Protein AF-A0A8S0G1E2-F1 (afdb_monomer_lite)

Radius of gyration: 20.27 Å; chains: 1; bounding box: 39×60×44 Å

Secondary structure (DSSP, 8-state):
-HHHHHHHHHHHHHHHHHHHH-----HHHHHHHHHHHHHHHHH-GGGS-SS--TT-HHHHHHHHTTTTT-SHHHHHHHHHHHHHHHTTTTPPB-TT-EETTTEE-HHHHHHHHHTTT-SSPPPSSTTT-

InterPro domains:
  IPR000064 Endopeptidase, NLPC/P60 domain [PF00877] (90-127)
  IPR000064 Endopeptidase, NLPC/P60 domain [PS51935] (75-129)
  IPR038765 Papain-like cysteine peptidase superfamily [SSF54001] (78-129)
  IPR051202 Peptidase C40 [PTHR47053] (7-126)

Foldseek 3Di:
DVVVVVVVVVVVVVVVVVVVVPPDDDPVVVVVVVVVVVVVCVVCCVVPVPDPPCPPVVVVVVVVVCVVCPDPLSVVLVVQLVVLLVLQPPADADVVDQDSVRHYHPQSSVQNSHQVRDPDHQDSDPVRD

pLDDT: mean 77.1, std 14.02, range [44.06, 96.31]

Organism: Escherichia coli (NCBI:txid562)

Sequence (129 aa):
MQNRARLLKQYQTHLKKQASYIVEGNAKSRRALRQHNREQIKQHPEWFPAPLKANDRRWQALAENNHFLSSNHLHNITEVAIHRLEQQLGKPYVWGGTRPDKGFDCSGLVFYAYNKILEAKLPRNAIGQ

Structure (mmCIF, N/CA/C/O backbone):
data_AF-A0A8S0G1E2-F1
#
_entry.id   AF-A0A8S0G1E2-F1
#
loop_
_atom_site.group_PDB
_atom_site.id
_atom_site.type_symbol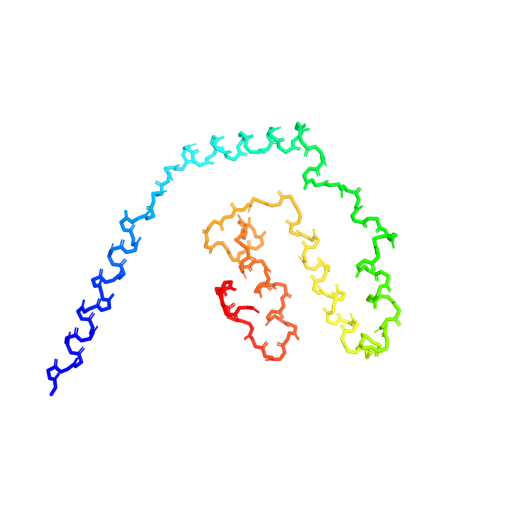
_atom_site.label_atom_id
_atom_site.label_alt_id
_atom_site.label_comp_id
_atom_site.label_asym_id
_atom_site.label_entity_id
_atom_site.label_seq_id
_atom_site.pdbx_PDB_ins_code
_atom_site.Cartn_x
_atom_site.Cartn_y
_atom_site.Cartn_z
_atom_site.occupancy
_atom_site.B_iso_or_equiv
_atom_site.auth_seq_id
_atom_site.auth_comp_id
_atom_site.auth_asym_id
_atom_site.auth_atom_id
_atom_site.pdbx_PDB_model_num
ATOM 1 N N . MET A 1 1 ? 0.191 -40.733 17.214 1.00 56.31 1 MET A N 1
ATOM 2 C CA . MET A 1 1 ? -0.697 -39.594 16.856 1.00 56.31 1 MET A CA 1
ATOM 3 C C . MET A 1 1 ? -0.813 -38.481 17.917 1.00 56.31 1 MET A C 1
ATOM 5 O O . MET A 1 1 ? -1.389 -37.444 17.616 1.00 56.31 1 MET A O 1
ATOM 9 N N . GLN A 1 2 ? -0.241 -38.611 19.123 1.00 59.03 2 GLN A N 1
ATOM 10 C CA . GLN A 1 2 ? -0.403 -37.620 20.210 1.00 59.03 2 GLN A CA 1
ATOM 11 C C . GLN A 1 2 ? 0.346 -36.287 19.988 1.00 59.03 2 GLN A C 1
ATOM 13 O O . GLN A 1 2 ? -0.077 -35.241 20.480 1.00 59.03 2 GLN A O 1
ATOM 18 N N . ASN A 1 3 ? 1.422 -36.289 19.194 1.00 73.12 3 ASN A N 1
ATOM 19 C CA . ASN A 1 3 ? 2.265 -35.105 18.994 1.00 73.12 3 ASN A CA 1
ATOM 20 C C . ASN A 1 3 ? 1.561 -33.992 18.190 1.00 73.12 3 ASN A C 1
ATOM 22 O O . ASN A 1 3 ? 1.699 -32.814 18.507 1.00 73.12 3 ASN A O 1
ATOM 26 N N . ARG A 1 4 ? 0.731 -34.359 17.202 1.00 78.38 4 ARG A N 1
ATOM 27 C CA . ARG A 1 4 ? -0.025 -33.403 16.374 1.00 78.38 4 ARG A CA 1
ATOM 28 C C . ARG A 1 4 ?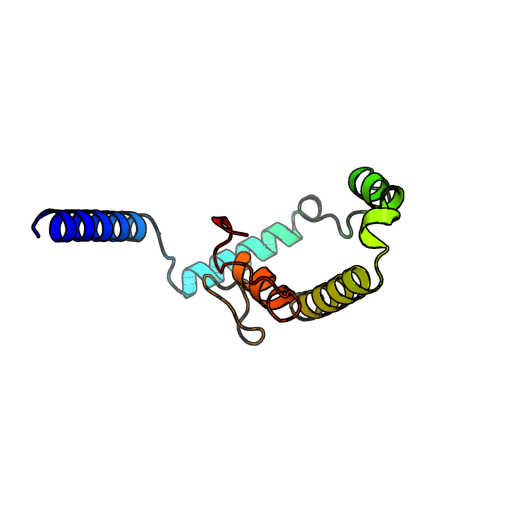 -1.091 -32.662 17.181 1.00 78.38 4 ARG A C 1
ATOM 30 O O . ARG A 1 4 ? -1.220 -31.451 17.049 1.00 78.38 4 ARG A O 1
ATOM 37 N N . ALA A 1 5 ? -1.821 -33.374 18.039 1.00 81.38 5 ALA A N 1
ATOM 38 C CA . ALA A 1 5 ? -2.832 -32.769 18.905 1.00 81.38 5 ALA A CA 1
ATOM 39 C C . ALA A 1 5 ? -2.203 -31.775 19.895 1.00 81.38 5 ALA A C 1
ATOM 41 O O . ALA A 1 5 ? -2.729 -30.683 20.101 1.00 81.38 5 ALA A O 1
ATOM 42 N N . ARG A 1 6 ? -1.031 -32.120 20.447 1.00 85.00 6 ARG A N 1
ATOM 43 C CA . ARG A 1 6 ? -0.260 -31.233 21.327 1.00 85.00 6 ARG A CA 1
ATOM 44 C C . ARG A 1 6 ? 0.197 -29.961 20.608 1.00 85.00 6 ARG A C 1
ATOM 46 O O . ARG A 1 6 ? -0.017 -28.872 21.133 1.00 85.00 6 ARG A O 1
ATOM 53 N N . LEU A 1 7 ? 0.764 -30.095 19.409 1.00 80.75 7 LEU A N 1
ATOM 54 C CA . LEU A 1 7 ? 1.219 -28.958 18.600 1.00 80.75 7 LEU A CA 1
ATOM 55 C C . LEU A 1 7 ? 0.058 -28.044 18.187 1.00 80.75 7 LEU A C 1
ATOM 57 O O . LEU A 1 7 ? 0.161 -26.828 18.312 1.00 80.75 7 LEU A O 1
ATOM 61 N N . LEU A 1 8 ? -1.078 -28.617 17.776 1.00 80.00 8 LEU A N 1
ATOM 62 C CA . LEU A 1 8 ? -2.284 -27.845 17.461 1.00 80.00 8 LEU A CA 1
ATOM 63 C C . LEU A 1 8 ? -2.800 -27.078 18.683 1.00 80.00 8 LEU A C 1
ATOM 65 O O . LEU A 1 8 ? -3.151 -25.906 18.567 1.00 80.00 8 LEU A O 1
ATOM 69 N N . LYS A 1 9 ? -2.792 -27.702 19.866 1.00 87.69 9 LYS A N 1
ATOM 70 C CA . LYS A 1 9 ? -3.197 -27.048 21.116 1.00 87.69 9 LYS A CA 1
ATOM 71 C C . LYS A 1 9 ? -2.261 -25.891 21.470 1.00 87.69 9 LYS A C 1
ATOM 73 O O . LYS A 1 9 ? -2.732 -24.806 21.802 1.00 87.69 9 LYS A O 1
ATOM 78 N N . GLN A 1 10 ? -0.948 -26.084 21.353 1.00 85.94 10 GLN A N 1
ATOM 79 C CA . GLN A 1 10 ? 0.043 -25.024 21.575 1.00 85.94 10 GLN A CA 1
ATOM 80 C C . GLN A 1 10 ? -0.145 -23.859 20.594 1.00 85.94 10 GLN A C 1
ATOM 82 O O . GLN A 1 10 ? -0.193 -22.706 21.022 1.00 85.94 10 GLN A O 1
ATOM 87 N N . TYR A 1 11 ? -0.348 -24.158 19.310 1.00 78.69 11 TYR A N 1
ATOM 88 C CA . TYR A 1 11 ? -0.615 -23.163 18.272 1.00 78.69 11 TYR A CA 1
ATOM 89 C C . TYR A 1 11 ? -1.879 -22.340 18.564 1.00 78.69 11 TYR A C 1
ATOM 91 O O . TYR A 1 11 ? -1.835 -21.111 18.572 1.00 78.69 11 TYR A O 1
ATOM 99 N N . GLN A 1 12 ? -2.989 -22.999 18.909 1.00 83.50 12 GLN A N 1
ATOM 100 C CA . GLN A 1 12 ? -4.237 -22.325 19.288 1.00 83.50 12 GLN A CA 1
ATOM 101 C C . GLN A 1 12 ? -4.074 -21.444 20.535 1.00 83.50 12 GLN A C 1
ATOM 103 O O . GLN A 1 12 ? -4.654 -20.362 20.613 1.00 83.50 12 GLN A O 1
ATOM 108 N N . THR A 1 13 ? -3.265 -21.888 21.501 1.00 82.38 13 THR A N 1
ATOM 109 C CA . THR A 1 13 ? -2.989 -21.131 22.731 1.00 82.38 13 THR A CA 1
ATOM 110 C C . THR A 1 13 ? -2.180 -19.869 22.425 1.00 82.38 13 THR A C 1
ATOM 112 O O . THR A 1 13 ? -2.501 -18.792 22.927 1.00 82.38 13 THR A O 1
ATOM 115 N N . HIS A 1 14 ? -1.181 -19.979 21.544 1.00 72.06 14 HIS A N 1
ATOM 116 C CA . HIS A 1 14 ? -0.407 -18.839 21.054 1.00 72.06 14 HIS A CA 1
ATOM 117 C C . HIS A 1 14 ? -1.278 -17.824 20.306 1.00 72.06 14 HIS A C 1
ATOM 119 O O . HIS A 1 14 ? -1.188 -16.632 20.597 1.00 72.06 14 HIS A O 1
ATOM 125 N N . LEU A 1 15 ? -2.164 -18.285 19.414 1.00 70.50 15 LEU A N 1
ATOM 126 C CA . LEU A 1 15 ? -3.099 -17.413 18.696 1.00 70.50 15 LEU A CA 1
ATOM 127 C C . LEU A 1 15 ? -4.048 -16.672 19.647 1.00 70.50 15 LEU A C 1
ATOM 129 O O . LEU A 1 15 ? -4.231 -15.466 19.505 1.00 70.50 15 LEU A O 1
ATOM 133 N N . LYS A 1 16 ? -4.610 -17.359 20.654 1.00 69.88 16 LYS A N 1
ATOM 134 C CA . LYS A 1 16 ? -5.458 -16.721 21.679 1.00 69.88 16 LYS A CA 1
ATOM 135 C C . LYS A 1 16 ? -4.700 -15.661 22.480 1.00 69.88 16 LYS A C 1
ATOM 137 O O . LYS A 1 16 ? -5.236 -14.579 22.701 1.00 69.88 16 LYS A O 1
ATOM 142 N N . LYS A 1 17 ? -3.458 -15.950 22.885 1.00 62.41 17 LYS A N 1
ATOM 143 C CA . LYS A 1 17 ? -2.608 -15.012 23.637 1.00 62.41 17 LYS A CA 1
ATOM 144 C C . LYS A 1 17 ? -2.219 -13.787 22.798 1.00 62.41 17 LYS A C 1
ATOM 146 O O . LYS A 1 17 ? -2.209 -12.672 23.313 1.00 62.41 17 LYS A O 1
ATOM 151 N N . GLN A 1 18 ? -1.943 -13.974 21.506 1.00 51.34 18 GLN A N 1
ATOM 152 C CA . GLN A 1 18 ? -1.735 -12.862 20.574 1.00 51.34 18 GLN A CA 1
ATOM 153 C C . GLN A 1 18 ? -3.002 -12.018 20.420 1.00 51.34 18 GLN A C 1
ATOM 155 O O . GLN A 1 18 ? -2.930 -10.804 20.574 1.00 51.34 18 GLN A O 1
ATOM 160 N N . ALA A 1 19 ? -4.160 -12.646 20.201 1.00 53.25 19 ALA A N 1
ATOM 161 C CA . ALA A 1 19 ? -5.434 -11.941 20.077 1.00 53.25 19 ALA A CA 1
ATOM 162 C C . ALA A 1 19 ? -5.777 -11.114 21.330 1.00 53.25 19 ALA A C 1
ATOM 164 O O . ALA A 1 19 ? -6.293 -10.013 21.199 1.00 53.25 19 ALA A O 1
ATOM 165 N N . SER A 1 20 ? -5.429 -11.587 22.534 1.00 46.56 20 SER A N 1
ATOM 166 C CA . SER A 1 20 ? -5.658 -10.832 23.777 1.00 46.56 20 SER A CA 1
ATOM 167 C C . SER A 1 20 ? -4.766 -9.598 23.962 1.00 46.56 20 SER A C 1
ATOM 169 O O . SER A 1 20 ? -5.123 -8.718 24.738 1.00 46.56 20 SER A O 1
ATOM 171 N N . TYR A 1 21 ? -3.616 -9.519 23.282 1.00 44.06 21 TYR A N 1
ATOM 172 C CA . TYR A 1 21 ? -2.739 -8.337 23.321 1.00 44.06 21 TYR A CA 1
ATOM 173 C C . TYR A 1 21 ? -3.162 -7.266 22.303 1.00 44.06 21 TYR A C 1
ATOM 175 O O . TYR A 1 21 ? -2.810 -6.094 22.434 1.00 44.06 21 TYR A O 1
ATOM 183 N N . ILE A 1 22 ? -3.941 -7.652 21.291 1.00 51.16 22 ILE A N 1
ATOM 184 C CA . ILE A 1 22 ? -4.480 -6.727 20.299 1.00 51.16 22 ILE A CA 1
ATOM 185 C C . ILE A 1 22 ? -5.655 -5.982 20.943 1.00 51.16 22 ILE A C 1
ATOM 187 O O . ILE A 1 22 ? -6.787 -6.458 20.970 1.00 51.16 22 ILE A O 1
ATOM 191 N N . VAL A 1 23 ? -5.385 -4.790 21.475 1.00 50.72 23 VAL A N 1
ATOM 192 C CA . VAL A 1 23 ? -6.426 -3.869 21.943 1.00 50.72 23 VAL A CA 1
ATOM 193 C C . VAL A 1 23 ? -7.100 -3.245 20.719 1.00 50.72 23 VAL A C 1
ATOM 195 O O . VAL A 1 23 ? -6.642 -2.242 20.170 1.00 50.72 23 VAL A O 1
ATOM 198 N N . GLU A 1 24 ? -8.190 -3.851 20.249 1.00 56.81 24 GLU A N 1
ATOM 199 C CA . GLU A 1 24 ? -8.994 -3.277 19.172 1.00 56.81 24 GLU A CA 1
ATOM 200 C C . GLU A 1 24 ? -9.891 -2.160 19.719 1.00 56.81 24 GLU A C 1
ATOM 202 O O . GLU A 1 24 ? -10.875 -2.393 20.420 1.00 56.81 24 GLU A O 1
ATOM 207 N N . GLY A 1 25 ? -9.573 -0.909 19.379 1.00 63.59 25 GLY A N 1
ATOM 208 C CA . GLY A 1 25 ? -10.501 0.196 19.605 1.00 63.59 25 GLY A CA 1
ATOM 209 C C . GLY A 1 25 ? -11.822 -0.039 18.858 1.00 63.59 25 GLY A C 1
ATOM 210 O O . GLY A 1 25 ? -11.820 -0.461 17.698 1.00 63.59 25 GLY A O 1
ATOM 211 N N . ASN A 1 26 ? -12.961 0.267 19.488 1.00 79.75 26 ASN A N 1
ATOM 212 C CA . ASN A 1 26 ? -14.257 0.237 18.808 1.00 79.75 26 ASN A CA 1
ATOM 213 C C . ASN A 1 26 ? -14.292 1.217 17.611 1.00 79.75 26 ASN A C 1
ATOM 215 O O . ASN A 1 26 ? -13.471 2.128 17.481 1.00 79.75 26 ASN A O 1
ATOM 219 N N . ALA A 1 27 ? -15.253 1.048 16.697 1.00 72.88 27 ALA A N 1
ATOM 220 C CA . ALA A 1 27 ? -15.297 1.833 15.458 1.00 72.88 27 ALA A CA 1
ATOM 221 C C . ALA A 1 27 ? -15.279 3.360 15.693 1.00 72.88 27 ALA A C 1
ATOM 223 O O . ALA A 1 27 ? -14.652 4.089 14.917 1.00 72.88 27 ALA A O 1
ATOM 224 N N . LYS A 1 28 ? -15.912 3.828 16.779 1.00 77.00 28 LYS A N 1
ATOM 225 C CA . LYS A 1 28 ? -15.952 5.240 17.180 1.00 77.00 28 LYS A CA 1
ATOM 226 C C . LYS A 1 28 ? -14.580 5.726 17.654 1.00 77.00 28 LYS A C 1
ATOM 228 O O . LYS A 1 28 ? -14.118 6.756 17.166 1.00 77.00 28 LYS A O 1
ATOM 233 N N . SER A 1 29 ? -13.899 4.978 18.523 1.00 72.12 29 SER A N 1
ATOM 234 C CA . SER A 1 29 ? -12.576 5.362 19.033 1.00 72.12 29 SER A CA 1
ATOM 235 C C . SER A 1 29 ? -11.511 5.358 17.937 1.00 72.12 29 SER A C 1
ATOM 237 O O . SER A 1 29 ? -10.724 6.296 17.848 1.00 72.12 29 SER A O 1
ATOM 239 N N . ARG A 1 30 ? -11.542 4.390 17.009 1.00 73.19 30 ARG A N 1
ATOM 240 C CA . ARG A 1 30 ? -10.644 4.397 15.838 1.00 73.19 30 ARG A CA 1
ATOM 241 C C . ARG A 1 30 ? -10.885 5.595 14.923 1.00 73.19 30 ARG A C 1
ATOM 243 O O . ARG A 1 30 ? -9.938 6.113 14.341 1.00 73.19 30 ARG A O 1
ATOM 250 N N . ARG A 1 31 ? -12.143 6.021 14.744 1.00 72.00 31 ARG A N 1
ATOM 251 C CA . ARG A 1 31 ? -12.474 7.204 13.930 1.00 72.00 31 ARG A CA 1
ATOM 252 C C . ARG A 1 31 ? -11.935 8.480 14.578 1.00 72.00 31 ARG A C 1
ATOM 254 O O . ARG A 1 31 ? -11.317 9.269 13.871 1.00 72.00 31 ARG A O 1
ATOM 261 N N . ALA A 1 32 ? -12.110 8.623 15.891 1.00 74.88 32 ALA A N 1
ATOM 262 C CA . ALA A 1 32 ? -11.573 9.745 16.657 1.00 74.88 32 ALA A CA 1
ATOM 263 C C . ALA A 1 32 ? -10.037 9.788 16.604 1.00 74.88 32 ALA A C 1
ATOM 265 O O . ALA A 1 32 ? -9.468 10.816 16.254 1.00 74.88 32 ALA A O 1
ATOM 266 N N . LEU A 1 33 ? -9.365 8.650 16.825 1.00 77.19 33 LEU A N 1
ATOM 267 C CA . LEU A 1 33 ? -7.905 8.553 16.720 1.00 77.19 33 LEU A CA 1
ATOM 268 C C . LEU A 1 33 ? -7.405 8.927 15.317 1.00 77.19 33 LEU A C 1
ATOM 270 O O . LEU A 1 33 ? -6.427 9.645 15.171 1.00 77.19 33 LEU A O 1
ATOM 274 N N . ARG A 1 34 ? -8.098 8.492 14.259 1.00 76.81 34 ARG A N 1
ATOM 275 C CA . ARG A 1 34 ? -7.748 8.870 12.879 1.00 76.81 34 ARG A CA 1
ATOM 276 C C . ARG A 1 34 ? -7.926 10.362 12.608 1.00 76.81 34 ARG A C 1
ATOM 278 O O . ARG A 1 34 ? -7.144 10.913 11.839 1.00 76.81 34 ARG A O 1
ATOM 285 N N . GLN A 1 35 ? -8.955 10.996 13.172 1.00 76.88 35 GLN A N 1
ATOM 286 C CA . GLN A 1 35 ? -9.127 12.449 13.079 1.00 76.88 35 GLN A CA 1
ATOM 287 C C . GLN A 1 35 ? -7.977 13.169 13.780 1.00 76.88 35 GLN A C 1
ATOM 289 O O . GLN A 1 35 ? -7.332 14.000 13.150 1.00 76.88 35 GLN A O 1
ATOM 294 N N . HIS A 1 36 ? -7.642 12.746 14.999 1.00 78.38 36 HIS A N 1
ATOM 295 C CA . HIS A 1 36 ? -6.512 13.288 15.743 1.00 78.38 36 HIS A CA 1
ATOM 296 C C . HIS A 1 36 ? -5.185 13.130 14.986 1.00 78.38 36 HIS A C 1
ATOM 298 O O . HIS A 1 36 ? -4.477 14.107 14.776 1.00 78.38 36 HIS A O 1
ATOM 304 N N . ASN A 1 37 ? -4.884 11.939 14.459 1.00 79.00 37 ASN A N 1
ATOM 305 C CA . ASN A 1 37 ? -3.667 11.717 13.674 1.00 79.00 37 ASN A CA 1
ATOM 306 C C . ASN A 1 37 ? -3.620 12.606 12.418 1.00 79.00 37 ASN A C 1
ATOM 308 O O . ASN A 1 37 ? -2.552 13.070 12.037 1.00 79.00 37 ASN A O 1
ATOM 312 N N . ARG A 1 38 ? -4.763 12.869 11.762 1.00 79.62 38 ARG A N 1
ATOM 313 C CA . ARG A 1 38 ? -4.818 13.805 10.622 1.00 79.62 38 ARG A CA 1
ATOM 314 C C . ARG A 1 38 ? -4.516 15.236 11.049 1.00 79.62 38 ARG A C 1
ATOM 316 O O . ARG A 1 38 ? -3.870 15.951 10.292 1.00 79.62 38 ARG A O 1
ATOM 323 N N . GLU A 1 39 ? -5.002 15.659 12.209 1.00 85.62 39 GLU A N 1
ATOM 324 C CA . GLU A 1 39 ? -4.696 16.977 12.771 1.00 85.62 39 GLU A CA 1
ATOM 325 C C . GLU A 1 39 ? -3.212 17.085 13.123 1.00 85.62 39 GLU A C 1
ATOM 327 O O . GLU A 1 39 ? -2.575 18.047 12.706 1.00 85.62 39 GLU A O 1
ATOM 332 N N . GLN A 1 40 ? -2.637 16.061 13.761 1.00 80.81 40 GLN A N 1
ATOM 333 C CA . GLN A 1 40 ? -1.201 16.008 14.044 1.00 80.81 40 GLN A CA 1
ATOM 334 C C . GLN A 1 40 ? -0.359 16.072 12.765 1.00 80.81 40 GLN A C 1
ATOM 336 O O . GLN A 1 40 ? 0.567 16.865 12.688 1.00 80.81 40 GLN A O 1
ATOM 341 N N . ILE A 1 41 ? -0.713 15.330 11.711 1.00 76.56 41 ILE A N 1
ATOM 342 C CA . ILE A 1 41 ? 0.010 15.395 10.426 1.00 76.56 41 ILE A CA 1
ATOM 343 C C . ILE A 1 41 ? -0.052 16.801 9.809 1.00 76.56 41 ILE A C 1
ATOM 345 O O . ILE A 1 41 ? 0.926 17.254 9.225 1.00 76.56 41 ILE A O 1
ATOM 349 N N . LYS A 1 42 ? -1.180 17.514 9.938 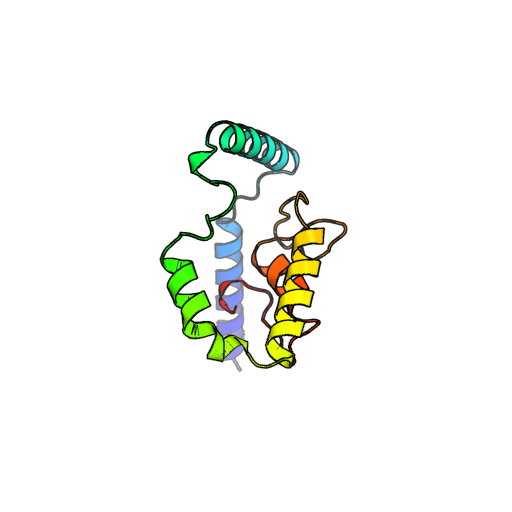1.00 81.00 42 LYS A N 1
ATOM 350 C CA . LYS A 1 42 ? -1.284 18.907 9.467 1.00 81.00 42 LYS A CA 1
ATOM 351 C C . LYS A 1 42 ? -0.406 19.863 10.274 1.00 81.00 42 LYS A C 1
ATOM 353 O O . LYS A 1 42 ? 0.064 20.849 9.719 1.00 81.00 42 LYS A O 1
ATOM 358 N N . GLN A 1 43 ? -0.232 19.590 11.566 1.00 85.31 43 GLN A N 1
ATOM 359 C CA . GLN A 1 43 ? 0.623 20.370 12.464 1.00 85.31 43 GLN A CA 1
ATOM 360 C C . GLN A 1 43 ? 2.112 20.056 12.275 1.00 85.31 43 GLN A C 1
ATOM 362 O O . GLN A 1 43 ? 2.935 20.915 12.569 1.00 85.31 43 GLN A O 1
ATOM 367 N N . HIS A 1 44 ? 2.432 18.866 11.756 1.00 79.31 44 HIS A N 1
ATOM 368 C CA . HIS A 1 44 ? 3.792 18.360 11.584 1.00 79.31 44 HIS A CA 1
ATOM 369 C C . HIS A 1 44 ? 4.147 18.098 10.107 1.00 79.31 44 HIS A C 1
ATOM 371 O O . HIS A 1 44 ? 4.347 16.944 9.704 1.00 79.31 44 HIS A O 1
ATOM 377 N N . PRO A 1 45 ? 4.225 19.141 9.257 1.00 76.69 45 PRO A N 1
ATOM 378 C CA . PRO A 1 45 ? 4.624 18.985 7.857 1.00 76.69 45 PRO A CA 1
ATOM 379 C C . PRO A 1 45 ? 6.041 18.403 7.695 1.00 76.69 45 PRO A C 1
ATOM 381 O O . PRO A 1 45 ? 6.357 17.831 6.654 1.00 76.69 45 PRO A O 1
ATOM 384 N N . GLU A 1 46 ? 6.889 18.491 8.721 1.00 73.50 46 GLU A N 1
ATOM 385 C CA . GLU A 1 46 ? 8.230 17.907 8.762 1.00 73.50 46 GLU A CA 1
ATOM 386 C C . GLU A 1 46 ? 8.243 16.376 8.851 1.00 73.50 46 GLU A C 1
ATOM 388 O O . GLU A 1 46 ? 9.240 15.760 8.482 1.00 73.50 46 GLU A O 1
ATOM 393 N N . TRP A 1 47 ? 7.156 15.739 9.307 1.00 72.06 47 TRP A N 1
ATOM 394 C CA . TRP A 1 47 ? 7.049 14.273 9.305 1.00 72.06 47 TRP A CA 1
ATOM 395 C C . TRP A 1 47 ? 6.870 13.711 7.893 1.00 72.06 47 TRP A C 1
ATOM 397 O O . TRP A 1 47 ? 7.212 12.558 7.633 1.00 72.06 47 TRP A O 1
ATOM 407 N N . PHE A 1 48 ? 6.341 14.528 6.980 1.00 67.12 48 PHE A N 1
ATOM 408 C CA . PHE A 1 48 ? 6.075 14.163 5.592 1.00 67.12 48 PHE A CA 1
ATOM 409 C C . PHE A 1 48 ? 6.452 15.322 4.662 1.00 67.12 48 PHE A C 1
ATOM 411 O O . PHE A 1 48 ? 5.565 15.942 4.069 1.00 67.12 48 PHE A O 1
ATOM 418 N N . PRO A 1 49 ? 7.753 15.633 4.513 1.00 61.19 49 PRO A N 1
ATOM 419 C CA . PRO A 1 49 ? 8.190 16.680 3.603 1.00 61.19 49 PRO A CA 1
ATOM 420 C C . PRO A 1 49 ? 7.799 16.283 2.171 1.00 61.19 49 PRO A C 1
ATOM 422 O O . PRO A 1 49 ? 8.367 15.367 1.579 1.00 61.19 49 PRO A O 1
ATOM 425 N N . ALA A 1 50 ? 6.777 16.930 1.617 1.00 53.50 50 ALA A N 1
ATOM 426 C CA . ALA A 1 50 ? 6.396 16.761 0.220 1.00 53.50 50 ALA A CA 1
ATOM 427 C C . ALA A 1 50 ? 7.474 17.340 -0.717 1.00 53.50 50 ALA A C 1
ATOM 429 O O . ALA A 1 50 ? 8.086 18.357 -0.383 1.00 53.50 50 ALA A O 1
ATOM 430 N N . PRO A 1 5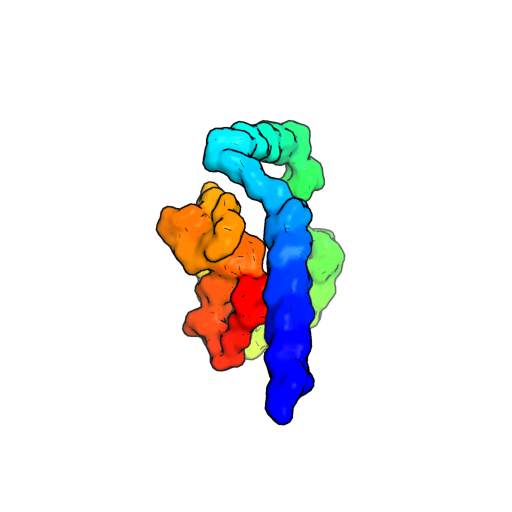1 ? 7.610 16.804 -1.943 1.00 53.31 51 PRO A N 1
ATOM 431 C CA . PRO A 1 51 ? 8.070 15.439 -2.189 1.00 53.31 51 PRO A CA 1
ATOM 432 C C . PRO A 1 51 ? 9.488 15.241 -1.624 1.00 53.31 51 PRO A C 1
ATOM 434 O O . PRO A 1 51 ? 10.243 16.206 -1.491 1.00 53.31 51 PRO A O 1
ATOM 437 N N . LEU A 1 52 ? 9.870 13.983 -1.370 1.00 53.00 52 LEU A N 1
ATOM 438 C CA . LEU A 1 52 ? 11.276 13.564 -1.296 1.00 53.00 52 LEU A CA 1
ATOM 439 C C . LEU A 1 52 ? 12.010 14.246 -2.457 1.00 53.00 52 LEU A C 1
ATOM 441 O O . LEU A 1 52 ? 11.757 13.923 -3.619 1.00 53.00 52 LEU A O 1
ATOM 445 N N . LYS A 1 53 ? 12.785 15.297 -2.168 1.00 47.47 53 LYS A N 1
ATOM 446 C CA . LYS A 1 53 ? 13.325 16.161 -3.220 1.00 47.47 53 LYS A CA 1
ATOM 447 C C . LYS A 1 53 ? 14.185 15.283 -4.124 1.00 47.47 53 LYS A C 1
ATOM 449 O O . LYS A 1 53 ? 14.939 14.459 -3.624 1.00 47.47 53 LYS A O 1
ATOM 454 N N . ALA A 1 54 ? 14.145 15.509 -5.436 1.00 47.94 54 ALA A N 1
ATOM 455 C CA . ALA A 1 54 ? 15.009 14.821 -6.406 1.00 47.94 54 ALA A CA 1
ATOM 456 C C . ALA A 1 54 ? 16.518 14.891 -6.058 1.00 47.94 54 ALA A C 1
ATOM 458 O O . ALA A 1 54 ? 17.319 14.142 -6.604 1.00 47.94 54 ALA A O 1
ATOM 459 N N . ASN A 1 55 ? 16.893 15.777 -5.129 1.00 50.53 55 ASN A N 1
ATOM 460 C CA . ASN A 1 55 ? 18.242 15.963 -4.610 1.00 50.53 55 ASN A CA 1
ATOM 461 C C . ASN A 1 55 ? 18.559 15.173 -3.322 1.00 50.53 55 ASN A C 1
ATOM 463 O O . ASN A 1 55 ? 19.613 15.387 -2.723 1.00 50.53 55 ASN A O 1
ATOM 467 N N . ASP A 1 56 ? 17.672 14.287 -2.861 1.00 59.91 56 ASP A N 1
ATOM 468 C CA . ASP A 1 56 ? 18.015 13.318 -1.821 1.00 59.91 56 ASP A CA 1
ATOM 469 C C . ASP A 1 56 ? 19.113 12.396 -2.370 1.00 59.91 56 ASP A C 1
ATOM 471 O O . ASP A 1 56 ? 18.883 11.637 -3.314 1.00 59.91 56 ASP A O 1
ATOM 475 N N . ARG A 1 57 ? 20.311 12.416 -1.766 1.00 58.06 57 ARG A N 1
ATOM 476 C CA . ARG A 1 57 ? 21.452 11.561 -2.171 1.00 58.06 57 ARG A CA 1
ATOM 477 C C . ARG A 1 57 ? 21.079 10.078 -2.283 1.00 58.06 57 ARG A C 1
ATOM 479 O O . ARG A 1 57 ? 21.670 9.333 -3.057 1.00 58.06 57 ARG A O 1
ATOM 486 N N . ARG A 1 58 ? 20.069 9.657 -1.517 1.00 55.16 58 ARG A N 1
ATOM 487 C CA . ARG A 1 58 ? 19.520 8.297 -1.512 1.00 55.16 58 ARG A CA 1
ATOM 488 C C . ARG A 1 58 ? 18.879 7.904 -2.851 1.00 55.16 58 ARG A C 1
ATOM 490 O O . ARG A 1 58 ? 18.912 6.731 -3.201 1.00 55.16 58 ARG A O 1
ATOM 497 N N . TRP A 1 59 ? 18.326 8.868 -3.591 1.00 54.09 59 TRP A N 1
ATOM 498 C CA . TRP A 1 59 ? 17.775 8.679 -4.936 1.00 54.09 59 TRP A CA 1
ATOM 499 C C . TRP A 1 59 ? 18.794 8.949 -6.036 1.00 54.09 59 TRP A C 1
ATOM 501 O O . TRP A 1 59 ? 18.734 8.266 -7.050 1.00 54.09 59 TRP A O 1
ATOM 511 N N . GLN A 1 60 ? 19.753 9.859 -5.829 1.00 60.41 60 GLN A N 1
ATOM 512 C CA . GLN A 1 60 ? 20.872 10.040 -6.767 1.00 60.41 60 GLN A CA 1
ATOM 513 C C . GLN A 1 60 ? 21.608 8.719 -6.999 1.00 60.41 60 GLN A C 1
ATOM 515 O O . GLN A 1 60 ? 21.766 8.315 -8.141 1.00 60.41 60 GLN A O 1
ATOM 520 N N . ALA A 1 61 ? 21.907 7.963 -5.939 1.00 60.31 61 ALA A N 1
ATOM 521 C CA . ALA A 1 61 ? 22.524 6.644 -6.073 1.00 60.31 61 ALA A CA 1
ATOM 522 C C . ALA A 1 61 ? 21.661 5.632 -6.860 1.00 60.31 61 ALA A C 1
ATOM 524 O O . ALA A 1 61 ? 22.198 4.784 -7.565 1.00 60.31 61 ALA A O 1
ATOM 525 N N . LEU A 1 62 ? 20.328 5.698 -6.768 1.00 57.81 62 LEU A N 1
ATOM 526 C CA . LEU A 1 62 ? 19.431 4.835 -7.552 1.00 57.81 62 LEU A CA 1
ATOM 527 C C . LEU A 1 62 ? 19.336 5.292 -9.017 1.00 57.81 62 LEU A C 1
ATOM 529 O O . LEU A 1 62 ? 19.340 4.457 -9.916 1.00 57.81 62 LEU A O 1
ATOM 533 N N . ALA A 1 63 ? 19.294 6.605 -9.251 1.00 60.94 63 ALA A N 1
ATOM 534 C CA . ALA A 1 63 ? 19.270 7.221 -10.575 1.00 60.94 63 ALA A CA 1
ATOM 535 C C . ALA A 1 63 ? 20.605 7.060 -11.323 1.00 60.94 63 ALA A C 1
ATOM 537 O O . ALA A 1 63 ? 20.617 6.917 -12.538 1.00 60.94 63 ALA A O 1
ATOM 538 N N . GLU A 1 64 ? 21.729 7.032 -10.612 1.00 61.72 64 GLU A N 1
ATOM 539 C CA . GLU A 1 64 ? 23.054 6.750 -11.172 1.00 61.72 64 GLU A CA 1
ATOM 540 C C . GLU A 1 64 ? 23.219 5.257 -11.509 1.00 61.72 64 GLU A C 1
ATOM 542 O O . GLU A 1 64 ? 23.904 4.908 -12.466 1.00 61.72 64 GLU A O 1
ATOM 547 N N . ASN A 1 65 ? 22.508 4.367 -10.804 1.00 60.34 65 ASN A N 1
ATOM 548 C CA . ASN A 1 65 ? 22.454 2.924 -11.075 1.00 60.34 65 ASN A CA 1
ATOM 549 C C . ASN A 1 65 ? 21.243 2.512 -11.940 1.00 60.34 65 ASN A C 1
ATOM 551 O O . ASN A 1 65 ? 20.756 1.380 -11.856 1.00 60.34 65 ASN A O 1
ATOM 555 N N . ASN A 1 66 ? 20.763 3.405 -12.813 1.00 59.47 66 ASN A N 1
ATOM 556 C CA . ASN A 1 66 ? 19.580 3.172 -13.656 1.00 59.47 66 ASN A CA 1
ATOM 557 C C . ASN A 1 66 ? 19.736 1.992 -14.635 1.00 59.47 66 ASN A C 1
ATOM 559 O O . ASN A 1 66 ? 18.750 1.488 -15.168 1.00 59.47 66 ASN A O 1
ATOM 563 N N . HIS A 1 67 ? 20.964 1.509 -14.847 1.00 62.44 67 HIS A N 1
ATOM 564 C CA . HIS A 1 67 ? 21.243 0.297 -15.620 1.00 62.44 67 HIS A CA 1
ATOM 565 C C . HIS A 1 67 ? 20.511 -0.943 -15.076 1.00 62.44 67 HIS A C 1
ATOM 567 O O . HIS A 1 67 ? 20.133 -1.813 -15.855 1.00 62.44 67 HIS A O 1
ATOM 573 N N . PHE A 1 68 ? 20.245 -1.014 -13.765 1.00 60.25 68 PHE A N 1
ATOM 574 C CA . PHE A 1 68 ? 19.484 -2.113 -13.158 1.00 60.25 68 PHE A CA 1
ATOM 575 C C . PHE A 1 68 ? 17.981 -2.060 -13.497 1.00 60.25 68 PHE A C 1
ATOM 577 O O . PHE A 1 68 ? 17.349 -3.092 -13.708 1.00 60.25 68 PHE A O 1
ATOM 584 N N . LEU A 1 69 ? 17.409 -0.855 -13.599 1.00 59.25 69 LEU A N 1
ATOM 585 C CA . LEU A 1 69 ? 16.001 -0.630 -13.955 1.00 59.25 69 LEU A CA 1
ATOM 586 C C . LEU A 1 69 ? 15.778 -0.501 -15.471 1.00 59.25 69 LEU A C 1
ATOM 588 O O . LEU A 1 69 ? 14.637 -0.394 -15.914 1.00 59.25 69 LEU A O 1
ATOM 592 N N . SER A 1 70 ? 16.846 -0.542 -16.274 1.00 60.31 70 SER A N 1
ATOM 593 C CA . SER A 1 70 ? 16.815 -0.254 -17.714 1.00 60.31 70 SER A CA 1
ATOM 594 C C . SER A 1 70 ? 16.150 -1.339 -18.567 1.00 60.31 70 SER A C 1
ATOM 596 O O . SER A 1 70 ? 16.009 -1.158 -19.779 1.00 60.31 70 SER A O 1
ATOM 598 N N . SER A 1 71 ? 15.743 -2.473 -17.988 1.00 77.38 71 SER A N 1
ATOM 599 C CA . SER A 1 71 ? 14.947 -3.435 -18.747 1.00 77.38 71 SER A CA 1
ATOM 600 C C . SER A 1 71 ? 13.549 -2.852 -18.997 1.00 77.38 71 SER A C 1
ATOM 602 O O . SER A 1 71 ? 12.837 -2.499 -18.055 1.00 77.38 71 SER A O 1
ATOM 604 N N . ASN A 1 72 ? 13.133 -2.782 -20.267 1.00 79.25 72 ASN A N 1
ATOM 605 C CA . ASN A 1 72 ? 11.810 -2.267 -20.658 1.00 79.25 72 ASN A CA 1
ATOM 606 C C . ASN A 1 72 ? 10.666 -2.946 -19.885 1.00 79.25 72 ASN A C 1
ATOM 608 O O . ASN A 1 72 ? 9.652 -2.326 -19.576 1.00 79.25 72 ASN A O 1
ATOM 612 N N . HIS A 1 73 ? 10.851 -4.224 -19.542 1.00 78.12 73 HIS A N 1
ATOM 613 C CA . HIS A 1 73 ? 9.912 -4.989 -18.733 1.00 78.12 73 HIS A CA 1
ATOM 614 C C . HIS A 1 73 ? 9.801 -4.410 -17.310 1.00 78.12 73 HIS A C 1
ATOM 616 O O . HIS A 1 73 ? 8.703 -4.043 -16.893 1.00 78.12 73 HIS A O 1
ATOM 622 N N . LEU A 1 74 ? 10.907 -4.291 -16.564 1.00 78.25 74 LEU A N 1
ATOM 623 C CA . LEU A 1 74 ? 10.874 -3.768 -15.190 1.00 78.25 74 LEU A CA 1
ATOM 624 C C . LEU A 1 74 ? 10.371 -2.323 -15.133 1.00 78.25 74 LEU A C 1
ATOM 626 O O . LEU A 1 74 ? 9.660 -1.970 -14.191 1.00 78.25 74 LEU A O 1
ATOM 630 N N . HIS A 1 75 ? 10.690 -1.514 -16.146 1.00 80.12 75 HIS A N 1
AT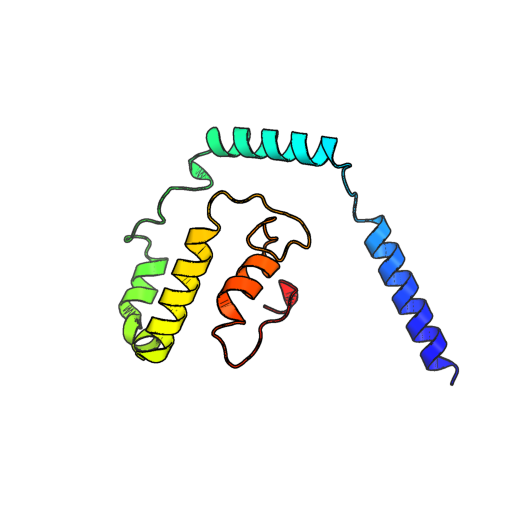OM 631 C CA . HIS A 1 75 ? 10.165 -0.159 -16.262 1.00 80.12 75 HIS A CA 1
ATOM 632 C C . HIS A 1 75 ? 8.632 -0.162 -16.346 1.00 80.12 75 HIS A C 1
ATOM 634 O O . HIS A 1 75 ? 7.973 0.446 -15.506 1.00 80.12 75 HIS A O 1
ATOM 640 N N . ASN A 1 76 ? 8.060 -0.958 -17.257 1.00 83.75 76 ASN A N 1
ATOM 641 C CA . ASN A 1 76 ? 6.610 -1.091 -17.413 1.00 83.75 76 ASN A CA 1
ATOM 642 C C . ASN A 1 76 ? 5.928 -1.617 -16.132 1.00 83.75 76 ASN A C 1
ATOM 644 O O . ASN A 1 76 ? 4.920 -1.070 -15.688 1.00 83.75 76 ASN A O 1
ATOM 648 N N . ILE A 1 77 ? 6.502 -2.634 -15.471 1.00 86.44 77 ILE A N 1
ATOM 649 C CA . ILE A 1 77 ? 5.979 -3.129 -14.181 1.00 86.44 77 ILE A CA 1
ATOM 650 C C . ILE A 1 77 ? 5.917 -2.000 -13.152 1.00 86.44 77 ILE A C 1
ATOM 652 O O . ILE A 1 77 ? 4.915 -1.853 -12.447 1.00 86.44 77 ILE A O 1
ATOM 656 N N . THR A 1 78 ? 6.994 -1.222 -13.060 1.00 86.12 78 THR A N 1
ATOM 657 C CA . THR A 1 78 ? 7.130 -0.139 -12.086 1.00 86.12 78 THR A CA 1
ATOM 658 C C . THR A 1 78 ? 6.122 0.971 -12.360 1.00 86.12 78 THR A C 1
ATOM 660 O O . THR A 1 78 ? 5.426 1.392 -11.437 1.00 86.12 78 THR A O 1
ATOM 663 N N . GLU A 1 79 ? 5.967 1.393 -13.615 1.00 86.69 79 GLU A N 1
ATOM 664 C CA . GLU A 1 79 ? 4.981 2.404 -14.008 1.00 86.69 79 GLU A CA 1
ATOM 665 C C . GLU A 1 79 ? 3.547 1.962 -13.696 1.00 86.69 79 GLU A C 1
ATOM 667 O O . GLU A 1 79 ? 2.783 2.707 -13.076 1.00 86.69 79 GLU A O 1
ATOM 672 N N . VAL A 1 80 ? 3.179 0.722 -14.042 1.00 90.31 80 VAL A N 1
ATOM 673 C CA . VAL A 1 80 ? 1.839 0.191 -13.751 1.00 90.31 80 VAL A CA 1
ATOM 674 C C . VAL A 1 80 ? 1.605 0.101 -12.239 1.00 90.31 80 VAL A C 1
ATOM 676 O O . VAL A 1 80 ? 0.513 0.429 -11.763 1.00 90.31 80 VAL A O 1
ATOM 679 N N . ALA A 1 81 ? 2.607 -0.315 -11.460 1.00 91.88 81 ALA A N 1
ATOM 680 C CA . ALA A 1 81 ? 2.508 -0.353 -10.004 1.00 91.88 81 ALA A CA 1
ATOM 681 C C . ALA A 1 81 ? 2.322 1.053 -9.409 1.00 91.88 81 ALA A C 1
ATOM 683 O O . ALA A 1 81 ? 1.414 1.243 -8.596 1.00 91.88 81 ALA A O 1
ATOM 684 N N . ILE A 1 82 ? 3.114 2.040 -9.844 1.00 90.38 82 ILE A N 1
ATOM 685 C CA . ILE A 1 82 ? 2.999 3.443 -9.415 1.00 90.38 82 ILE A CA 1
ATOM 686 C C . ILE A 1 82 ? 1.608 3.984 -9.738 1.00 90.38 82 ILE A C 1
ATOM 688 O O . ILE A 1 82 ? 0.921 4.455 -8.833 1.00 90.38 82 ILE A O 1
ATOM 692 N N . HIS A 1 83 ? 1.129 3.813 -10.970 1.00 90.06 83 HIS A N 1
ATOM 693 C CA . HIS A 1 83 ? -0.198 4.280 -11.365 1.00 90.06 83 HIS A CA 1
ATOM 694 C C . HIS A 1 83 ? -1.310 3.680 -10.486 1.00 90.06 83 HIS A C 1
ATOM 696 O O . HIS A 1 83 ? -2.216 4.376 -10.019 1.00 90.06 83 HIS A O 1
ATOM 702 N N . ARG A 1 84 ? -1.232 2.374 -10.190 1.00 93.75 84 ARG A N 1
ATOM 703 C CA . ARG A 1 84 ? -2.186 1.702 -9.292 1.00 93.75 84 ARG A CA 1
ATOM 704 C C . ARG A 1 84 ? -2.142 2.273 -7.878 1.00 93.75 84 ARG A C 1
ATOM 706 O O . ARG A 1 84 ? -3.203 2.355 -7.256 1.00 93.75 84 ARG A O 1
ATOM 713 N N . LEU A 1 85 ? -0.957 2.623 -7.371 1.00 94.75 85 LEU A N 1
ATOM 714 C CA . LEU A 1 85 ? -0.744 3.197 -6.038 1.00 94.75 85 LEU A CA 1
ATOM 715 C C . LEU A 1 85 ? -1.262 4.636 -5.947 1.00 94.75 85 LEU A C 1
ATOM 717 O O . LEU A 1 85 ? -1.962 4.963 -4.988 1.00 94.75 85 LEU A O 1
ATOM 721 N N . GLU A 1 86 ? -0.993 5.465 -6.954 1.00 90.88 86 GLU A N 1
ATOM 722 C CA . GLU A 1 86 ? -1.453 6.857 -7.025 1.00 90.88 86 GLU A CA 1
ATOM 723 C C . GLU A 1 86 ? -2.981 6.957 -6.966 1.00 90.88 86 GLU A C 1
ATOM 725 O O . GLU A 1 86 ? -3.528 7.762 -6.213 1.00 90.88 86 GLU A O 1
ATOM 730 N N . GLN A 1 87 ? -3.691 6.051 -7.645 1.00 92.50 87 GLN A N 1
ATOM 731 C CA . GLN A 1 87 ? -5.154 5.946 -7.569 1.00 92.50 87 GLN A CA 1
ATOM 732 C C . GLN A 1 87 ? -5.694 5.617 -6.162 1.00 92.50 87 GLN A C 1
ATOM 734 O O . GLN A 1 87 ? -6.907 5.684 -5.927 1.00 92.50 87 GLN A O 1
ATOM 739 N N . GLN A 1 88 ? -4.836 5.195 -5.227 1.00 92.31 88 GLN A N 1
ATOM 740 C CA . GLN A 1 88 ? -5.224 4.913 -3.842 1.00 92.31 88 GLN A CA 1
ATOM 741 C C . GLN A 1 88 ? -4.879 6.052 -2.878 1.00 92.31 88 GLN A C 1
ATOM 743 O O . GLN A 1 88 ? -5.242 5.967 -1.701 1.00 92.31 88 GLN A O 1
ATOM 748 N N . LEU A 1 89 ? -4.216 7.117 -3.341 1.00 87.69 89 LEU A N 1
ATOM 749 C CA . LEU A 1 89 ? -3.886 8.264 -2.501 1.00 87.69 89 LEU A CA 1
ATOM 750 C C . LEU A 1 89 ? -5.153 8.878 -1.889 1.00 87.69 89 LEU A C 1
ATOM 752 O O . LEU A 1 89 ? -6.213 8.961 -2.507 1.00 87.69 89 LEU A O 1
ATOM 756 N N . GLY A 1 90 ? -5.056 9.260 -0.616 1.00 82.81 90 GLY A N 1
ATOM 757 C CA . GLY A 1 90 ? -6.168 9.823 0.156 1.00 82.81 90 GLY A CA 1
ATOM 758 C C . GLY A 1 90 ? -7.173 8.803 0.712 1.00 82.81 90 GLY A C 1
ATOM 759 O O . GLY A 1 90 ? -7.938 9.155 1.619 1.00 82.81 90 GLY A O 1
ATOM 760 N N . LYS A 1 91 ? -7.156 7.542 0.254 1.00 84.31 91 LYS A N 1
ATOM 761 C CA . LYS A 1 91 ? -8.039 6.487 0.780 1.00 84.31 91 LYS A CA 1
ATOM 762 C C . LYS A 1 91 ? -7.685 6.134 2.230 1.00 84.31 91 LYS A C 1
ATOM 764 O O . LYS A 1 91 ? -6.525 6.223 2.634 1.00 84.31 91 LYS A O 1
ATOM 769 N N . PRO A 1 92 ? -8.674 5.752 3.058 1.00 82.69 92 PRO A N 1
ATOM 770 C CA . PRO A 1 92 ? -8.423 5.464 4.463 1.00 82.69 92 PRO A CA 1
ATOM 771 C C . PRO A 1 92 ? -7.578 4.198 4.647 1.00 82.69 92 PRO A C 1
ATOM 773 O O . PRO A 1 92 ? -7.792 3.190 3.974 1.00 82.69 92 PRO A O 1
ATOM 776 N N . TYR A 1 93 ? -6.689 4.221 5.643 1.00 84.06 93 TYR A N 1
ATOM 777 C CA . TYR A 1 93 ? -6.046 3.007 6.138 1.00 84.06 93 TYR A CA 1
ATOM 778 C C . TYR A 1 93 ? -7.074 2.117 6.851 1.00 84.06 93 TYR A C 1
ATOM 780 O O . TYR A 1 93 ? -7.741 2.542 7.808 1.00 84.06 93 TYR A O 1
ATOM 788 N N . VAL A 1 94 ? -7.173 0.861 6.426 1.00 82.94 94 VAL A N 1
ATOM 789 C CA . VAL A 1 94 ? -8.069 -0.151 6.991 1.00 82.94 94 VAL A CA 1
ATOM 790 C C . VAL A 1 94 ? -7.246 -1.368 7.373 1.00 82.94 94 VAL A C 1
ATOM 792 O O . VAL A 1 94 ? -6.705 -2.030 6.501 1.00 82.94 94 VAL A O 1
ATOM 795 N N . TRP A 1 95 ? -7.183 -1.686 8.668 1.00 85.94 95 TRP A N 1
ATOM 796 C CA . TRP A 1 95 ? -6.528 -2.902 9.156 1.00 85.94 95 TRP A CA 1
ATOM 797 C C . TRP A 1 95 ? -7.152 -4.149 8.515 1.00 85.94 95 TRP A C 1
ATOM 799 O O . TRP A 1 95 ? -8.375 -4.299 8.538 1.00 85.94 95 TRP A O 1
ATOM 809 N N . GLY A 1 96 ? -6.334 -5.009 7.906 1.00 87.19 96 GLY A N 1
ATOM 810 C CA . GLY A 1 96 ? -6.789 -6.148 7.104 1.00 87.19 96 GLY A CA 1
ATOM 811 C C . GLY A 1 96 ? -7.299 -5.777 5.704 1.00 87.19 96 GLY A C 1
ATOM 812 O O . GLY A 1 96 ? -7.671 -6.661 4.934 1.00 87.19 96 GLY A O 1
ATOM 813 N N . GLY A 1 97 ? -7.318 -4.492 5.341 1.00 90.25 97 GLY A N 1
ATOM 814 C CA . GLY A 1 97 ? -7.887 -3.977 4.098 1.00 90.25 97 GLY A CA 1
ATOM 815 C C . GLY A 1 97 ? -7.123 -4.420 2.852 1.00 90.25 97 GLY A C 1
ATOM 816 O O . GLY A 1 97 ? -5.894 -4.432 2.827 1.00 90.25 97 GLY A O 1
ATOM 817 N N . THR A 1 98 ? -7.863 -4.780 1.805 1.00 92.25 98 THR A N 1
ATOM 818 C CA . THR A 1 98 ? -7.331 -5.352 0.552 1.00 92.25 98 THR A CA 1
ATOM 819 C C . THR A 1 98 ? -8.020 -4.822 -0.700 1.00 92.25 98 THR A C 1
ATOM 821 O O . THR A 1 98 ? -7.813 -5.371 -1.783 1.00 92.25 98 THR A O 1
ATOM 824 N N . ARG A 1 99 ? -8.878 -3.799 -0.583 1.00 90.62 99 ARG A N 1
ATOM 825 C CA . ARG A 1 99 ? -9.771 -3.416 -1.680 1.00 90.62 99 ARG A CA 1
ATOM 826 C C . ARG A 1 99 ? -9.710 -1.924 -2.007 1.00 90.62 99 ARG A C 1
ATOM 828 O O . ARG A 1 99 ? -9.793 -1.106 -1.089 1.00 90.62 99 ARG A O 1
ATOM 835 N N . PRO A 1 100 ? -9.684 -1.556 -3.301 1.00 92.31 100 PRO A N 1
ATOM 836 C CA . PRO A 1 100 ? -9.593 -0.161 -3.724 1.00 92.31 100 PRO A CA 1
ATOM 837 C C . PRO A 1 100 ? -10.829 0.673 -3.364 1.00 92.31 100 PRO A C 1
ATOM 839 O O . PRO A 1 100 ? -10.718 1.890 -3.267 1.00 92.31 100 PRO A O 1
ATOM 842 N N . ASP A 1 101 ? -11.995 0.065 -3.143 1.00 90.56 101 ASP A N 1
ATOM 843 C CA . ASP A 1 101 ? -13.221 0.763 -2.732 1.00 90.56 101 ASP A CA 1
ATOM 844 C C . ASP A 1 101 ? -13.283 1.042 -1.221 1.00 90.56 101 ASP A C 1
ATOM 846 O O . ASP A 1 101 ? -13.914 2.006 -0.796 1.00 90.56 101 ASP A O 1
ATOM 850 N N . LYS A 1 102 ? -12.625 0.216 -0.397 1.00 85.19 102 LYS A N 1
ATOM 851 C CA . LYS A 1 102 ? -12.706 0.300 1.074 1.00 85.19 102 LYS A CA 1
ATOM 852 C C . LYS A 1 102 ? -11.448 0.855 1.735 1.00 85.19 102 LYS A C 1
ATOM 854 O O . LYS A 1 102 ? -11.539 1.363 2.850 1.00 85.19 102 LYS A O 1
ATOM 859 N N . GLY A 1 103 ? -10.302 0.758 1.068 1.00 87.69 103 GLY A N 1
ATOM 860 C CA . GLY A 1 103 ? -8.992 1.089 1.616 1.00 87.69 103 GLY A CA 1
ATOM 861 C C . GLY A 1 103 ? -8.146 -0.146 1.927 1.00 87.69 103 GLY A C 1
ATOM 862 O O . GLY A 1 103 ? -8.581 -1.297 1.794 1.00 87.69 103 GLY A O 1
ATOM 863 N N . PHE A 1 104 ? -6.912 0.111 2.349 1.00 93.88 104 PHE A N 1
ATOM 864 C CA . PHE A 1 104 ? -5.870 -0.902 2.508 1.00 93.88 104 PHE A CA 1
ATOM 865 C C . PHE A 1 104 ? -5.161 -0.772 3.854 1.00 93.88 104 PHE A C 1
ATOM 867 O O . PHE A 1 104 ? -5.157 0.306 4.449 1.00 93.88 104 PHE A O 1
ATOM 874 N N . ASP A 1 105 ? -4.532 -1.854 4.309 1.00 93.44 105 ASP A N 1
ATOM 875 C CA . ASP A 1 105 ? -3.410 -1.745 5.244 1.00 93.44 105 ASP A CA 1
ATOM 876 C C . ASP A 1 105 ?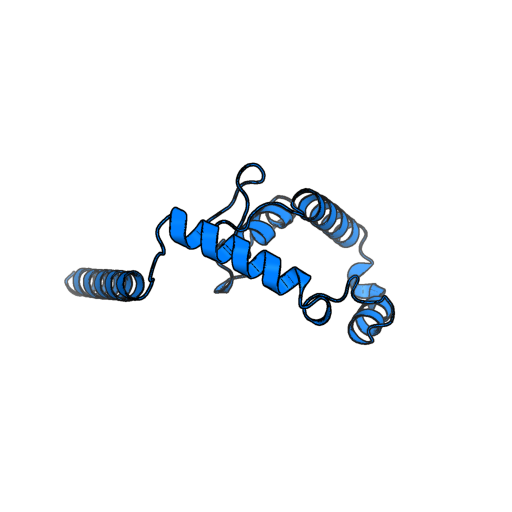 -2.070 -1.701 4.487 1.00 93.44 105 ASP A C 1
ATOM 878 O O . ASP A 1 105 ? -2.037 -1.713 3.255 1.00 93.44 105 ASP A O 1
ATOM 882 N N . CYS A 1 106 ? -0.961 -1.634 5.231 1.00 92.44 106 CYS A N 1
ATOM 883 C CA . CYS A 1 106 ? 0.385 -1.490 4.673 1.00 92.44 106 CYS A CA 1
ATOM 884 C C . CYS A 1 106 ? 0.707 -2.570 3.632 1.00 92.44 106 CYS A C 1
ATOM 886 O O . CYS A 1 106 ? 1.074 -2.258 2.503 1.00 92.44 106 CYS A O 1
ATOM 888 N N . SER A 1 107 ? 0.511 -3.835 3.993 1.00 95.00 107 SER A N 1
ATOM 889 C CA . SER A 1 107 ? 0.854 -4.973 3.138 1.00 95.00 107 SER A CA 1
ATOM 890 C C . SER A 1 107 ? -0.228 -5.278 2.105 1.00 95.00 107 SER A C 1
ATOM 892 O O . SER A 1 107 ? 0.074 -5.803 1.036 1.00 95.00 107 SER A O 1
ATOM 894 N N . GLY A 1 108 ? -1.482 -4.914 2.372 1.00 95.69 108 GLY A N 1
ATOM 895 C CA . GLY A 1 108 ? -2.602 -5.063 1.451 1.00 95.69 108 GLY A CA 1
ATOM 896 C C . GLY A 1 108 ? -2.494 -4.131 0.249 1.00 95.69 108 GLY A C 1
ATOM 897 O O . GLY A 1 108 ? -2.836 -4.540 -0.861 1.00 95.69 108 GLY A O 1
ATOM 898 N N . LEU A 1 109 ? -1.979 -2.913 0.449 1.00 96.31 109 LEU A N 1
ATOM 899 C CA . LEU A 1 109 ? -1.730 -1.961 -0.633 1.00 96.31 109 LEU A CA 1
ATOM 900 C C . LEU A 1 109 ? -0.632 -2.466 -1.578 1.00 96.31 109 LEU A C 1
ATOM 902 O O . LEU A 1 109 ? -0.839 -2.509 -2.791 1.00 96.31 109 LEU A O 1
ATOM 906 N N . VAL A 1 110 ? 0.499 -2.911 -1.020 1.00 95.56 110 VAL A N 1
ATOM 907 C CA . VAL A 1 110 ? 1.621 -3.482 -1.786 1.00 95.56 110 VAL A CA 1
ATOM 908 C C . VAL A 1 110 ? 1.170 -4.734 -2.538 1.00 95.56 110 VAL A C 1
ATOM 910 O O . VAL A 1 110 ? 1.360 -4.842 -3.748 1.00 95.56 110 VAL A O 1
ATOM 913 N N . PHE A 1 111 ? 0.466 -5.639 -1.854 1.00 94.56 111 PHE A N 1
ATOM 914 C CA . PHE A 1 111 ? -0.103 -6.836 -2.470 1.00 94.56 111 PHE A CA 1
ATOM 915 C C . PHE A 1 111 ? -1.006 -6.489 -3.666 1.00 94.56 111 PHE A C 1
ATOM 917 O O . PHE A 1 111 ? -0.902 -7.110 -4.723 1.00 94.56 111 PHE A O 1
ATOM 924 N N . TYR A 1 112 ? -1.885 -5.491 -3.529 1.00 95.25 112 TYR A N 1
ATOM 925 C CA . TYR A 1 112 ? -2.785 -5.052 -4.600 1.00 95.25 112 TYR A CA 1
ATOM 926 C C . TYR A 1 112 ? -2.052 -4.431 -5.796 1.00 95.25 112 TYR A C 1
ATOM 928 O O . TYR A 1 112 ? -2.458 -4.656 -6.943 1.00 95.25 112 TYR A O 1
ATOM 936 N N . ALA A 1 113 ? -1.011 -3.637 -5.543 1.00 94.94 113 ALA A N 1
ATOM 937 C CA . ALA A 1 113 ? -0.248 -2.974 -6.591 1.00 94.94 113 ALA A CA 1
ATOM 938 C C . ALA A 1 113 ? 0.529 -3.988 -7.441 1.00 94.94 113 ALA A C 1
ATOM 940 O O . ALA A 1 113 ? 0.439 -3.930 -8.663 1.00 94.94 113 ALA A O 1
ATOM 941 N N . TYR A 1 114 ? 1.189 -4.962 -6.805 1.00 92.81 114 TYR A N 1
ATOM 942 C CA . TYR A 1 114 ? 2.183 -5.812 -7.463 1.00 92.81 114 TYR A CA 1
ATOM 943 C C . TYR A 1 114 ? 1.681 -7.193 -7.911 1.00 92.81 114 TYR A C 1
ATOM 945 O O . TYR A 1 114 ? 2.045 -7.636 -8.996 1.00 92.81 114 TYR A O 1
ATOM 953 N N . ASN A 1 115 ? 0.803 -7.886 -7.170 1.00 91.75 115 ASN A N 1
ATOM 954 C CA . ASN A 1 115 ? 0.475 -9.299 -7.471 1.00 91.75 115 ASN A CA 1
ATOM 955 C C . ASN A 1 115 ? -0.346 -9.539 -8.746 1.00 91.75 115 ASN A C 1
ATOM 957 O O . ASN A 1 115 ? -0.623 -10.687 -9.097 1.00 91.75 115 ASN A O 1
ATOM 961 N N . LYS A 1 116 ? -0.799 -8.474 -9.411 1.00 86.31 116 LYS A N 1
ATOM 962 C CA . LYS A 1 116 ? -1.416 -8.557 -10.743 1.00 86.31 116 LYS A CA 1
ATOM 963 C C . LYS A 1 116 ? -0.403 -8.431 -11.879 1.00 86.31 116 LYS A C 1
ATOM 965 O O . LYS A 1 116 ? -0.782 -8.672 -13.017 1.00 86.31 116 LYS A O 1
ATOM 970 N N . ILE A 1 117 ? 0.824 -8.034 -11.559 1.00 88.88 117 ILE A N 1
ATOM 971 C CA . ILE A 1 117 ? 1.864 -7.661 -12.512 1.00 88.88 117 ILE A CA 1
ATOM 972 C C . ILE A 1 117 ? 3.084 -8.585 -12.362 1.00 88.88 117 ILE A C 1
ATOM 974 O O . ILE A 1 117 ? 3.674 -8.976 -13.358 1.00 88.88 117 ILE A O 1
ATOM 978 N N . LEU A 1 118 ? 3.441 -8.966 -11.130 1.00 86.19 118 LEU A N 1
ATOM 979 C CA . LEU A 1 118 ? 4.538 -9.896 -10.862 1.00 86.19 118 LEU A CA 1
ATOM 980 C C . LEU A 1 118 ? 4.148 -11.345 -11.175 1.00 86.19 118 LEU A C 1
ATOM 982 O O . LEU A 1 118 ? 3.051 -11.794 -10.832 1.00 86.19 118 LEU A O 1
ATOM 986 N N . GLU A 1 119 ? 5.093 -12.095 -11.738 1.00 84.50 119 GLU A N 1
ATOM 987 C CA . GLU A 1 119 ? 4.974 -13.544 -11.942 1.00 84.50 119 GLU A CA 1
ATOM 988 C C . GLU A 1 119 ? 4.977 -14.299 -10.602 1.00 84.50 119 GLU A C 1
ATOM 990 O O . GLU A 1 119 ? 4.130 -15.161 -10.351 1.00 84.50 119 GLU A O 1
ATOM 995 N N . ALA A 1 120 ? 5.894 -13.929 -9.702 1.00 87.38 120 ALA A N 1
ATOM 996 C CA . ALA A 1 120 ? 5.945 -14.434 -8.337 1.00 87.38 120 ALA A CA 1
ATOM 997 C C . ALA A 1 120 ? 5.066 -13.577 -7.416 1.00 87.38 120 ALA A C 1
ATOM 999 O O . ALA A 1 120 ? 5.232 -12.362 -7.309 1.00 87.38 120 ALA A O 1
ATOM 1000 N N . LYS A 1 121 ? 4.123 -14.218 -6.720 1.00 89.44 121 LYS A N 1
ATOM 1001 C CA . LYS A 1 121 ? 3.186 -13.517 -5.837 1.00 89.44 121 LYS A CA 1
ATOM 1002 C C . LYS A 1 121 ? 3.831 -13.198 -4.494 1.00 89.44 121 LYS A C 1
ATOM 1004 O O . LYS A 1 121 ? 4.283 -14.098 -3.792 1.00 89.44 121 LYS A O 1
ATOM 1009 N N . LEU A 1 122 ? 3.752 -11.933 -4.098 1.00 91.25 122 LEU A N 1
ATOM 1010 C CA . LEU A 1 122 ? 4.074 -11.484 -2.750 1.00 91.25 122 LEU A CA 1
ATOM 1011 C C . LEU A 1 122 ? 3.054 -12.034 -1.741 1.00 91.25 122 LEU A C 1
ATOM 1013 O O . LEU A 1 122 ? 1.854 -12.118 -2.052 1.00 91.25 122 LEU A O 1
ATOM 1017 N N . PRO A 1 123 ? 3.481 -12.368 -0.514 1.00 92.19 123 PRO A N 1
ATOM 1018 C CA . PRO A 1 123 ? 2.567 -12.786 0.534 1.00 92.19 123 PRO A CA 1
ATOM 1019 C C . PRO A 1 123 ? 1.757 -11.599 1.070 1.00 92.19 123 PRO A C 1
ATOM 1021 O O . PRO A 1 123 ? 2.054 -10.426 0.840 1.00 92.19 123 PRO A O 1
ATOM 1024 N N . ARG A 1 124 ? 0.670 -11.904 1.785 1.00 91.00 124 ARG A N 1
ATOM 1025 C CA . ARG A 1 124 ? -0.273 -10.887 2.275 1.00 91.00 124 ARG A CA 1
ATOM 1026 C C . ARG A 1 124 ? 0.249 -10.100 3.479 1.00 91.00 124 ARG A C 1
ATOM 1028 O O . ARG A 1 124 ? -0.249 -9.009 3.723 1.00 91.00 124 ARG A O 1
ATOM 1035 N N . ASN A 1 125 ? 1.175 -10.648 4.254 1.00 87.94 125 ASN A N 1
ATOM 1036 C CA . ASN A 1 125 ? 1.696 -10.040 5.474 1.00 87.94 125 ASN A CA 1
ATOM 1037 C C . ASN A 1 125 ? 3.003 -9.289 5.203 1.00 87.94 125 ASN A C 1
ATOM 1039 O O . ASN A 1 125 ? 3.852 -9.768 4.463 1.00 87.94 125 ASN A O 1
ATOM 1043 N N . ALA A 1 126 ? 3.200 -8.158 5.882 1.00 84.62 126 ALA A N 1
ATOM 1044 C CA . ALA A 1 126 ? 4.412 -7.350 5.726 1.00 84.62 126 ALA A CA 1
ATOM 1045 C C . ALA A 1 126 ? 5.701 -8.096 6.119 1.00 84.62 126 ALA A C 1
ATOM 1047 O O . ALA A 1 126 ? 6.763 -7.753 5.640 1.00 84.62 126 ALA A O 1
ATOM 1048 N N . ILE A 1 127 ? 5.614 -9.120 6.977 1.00 86.19 127 ILE A N 1
ATOM 1049 C CA . ILE A 1 127 ? 6.779 -9.917 7.403 1.00 86.19 127 ILE A CA 1
ATOM 1050 C C . ILE A 1 127 ? 7.351 -10.757 6.250 1.00 86.19 127 ILE A C 1
ATOM 1052 O O . ILE A 1 127 ? 8.531 -11.084 6.269 1.00 86.19 127 ILE A O 1
ATOM 1056 N N . GLY A 1 128 ? 6.517 -11.157 5.286 1.00 77.19 128 GLY A N 1
ATOM 1057 C CA . GLY A 1 128 ? 6.955 -11.970 4.151 1.00 77.19 128 GLY A CA 1
ATOM 1058 C C . GLY A 1 128 ? 7.178 -11.181 2.859 1.00 77.19 128 GLY A C 1
ATOM 1059 O O . GLY A 1 128 ? 7.539 -11.795 1.859 1.00 77.19 128 GLY A O 1
ATOM 1060 N N . GLN A 1 129 ? 6.874 -9.879 2.859 1.00 82.25 129 GLN A N 1
ATOM 1061 C CA . GLN A 1 129 ? 7.119 -8.969 1.735 1.00 82.25 129 GLN A CA 1
ATOM 1062 C C . GLN A 1 129 ? 8.528 -8.402 1.849 1.00 82.25 129 GLN A C 1
ATOM 1064 O O . GLN A 1 129 ? 9.192 -8.335 0.797 1.00 82.25 129 GLN A O 1
#